Protein AF-A0AAV6AXZ2-F1 (afdb_monomer)

Sequence (163 aa):
MSRRGLLILGVGIALVAVAVATLPLLARSSNCGGNSAALNQVRHYAILAELCALNNSNGAFRVADVPDEERNQLRQSSRNHWIPGARFLVSTNTVTTSDFKARHILIVCDKPYRNVPRRWIGTAPPAHAVAYSDGSAALMSPAEFASMDRRSFVFLDELYPSN

Foldseek 3Di:
DDPVVVVVVVVVVVVVVVCVVCVVVVPPDVLAQAQVVQQVLQLVVLVLQQVVLVPDPQSKGFPLPRDPVVLVVLLVSQVDPSHPPKWKKAFRDMAGNVCLVPWAWGIKIPFWRFGHDDPPDDTDATWIWTATSVSHIDTHHPVRVVPDDRPRIDTSCVSRPDD

Mean predicted aligned error: 9.73 Å

Solvent-accessible surface area (backbone atoms only — not comparable to full-atom values): 9085 Å² total; per-residue (Å²): 135,57,76,65,58,58,51,53,52,52,53,53,52,53,52,51,51,51,51,64,68,45,46,68,68,73,65,56,68,82,54,78,44,49,59,61,51,39,29,51,52,30,27,51,51,29,50,50,45,51,52,48,9,71,72,30,95,81,28,43,25,38,66,89,72,56,53,72,74,58,46,53,56,52,43,54,61,54,65,37,79,79,48,78,90,44,50,42,34,30,34,63,57,75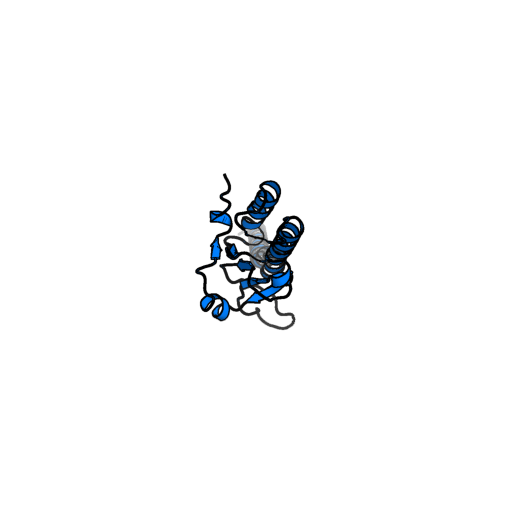,42,38,66,74,44,37,78,37,86,43,74,45,32,32,39,76,50,64,44,61,51,41,78,42,96,84,76,61,65,41,77,53,27,18,30,29,10,20,43,54,52,47,55,47,77,38,45,62,68,60,59,70,69,51,85,57,86,54,45,43,48,50,55,75,77,42,64,81,130

Structure (mmCIF, N/CA/C/O backbone):
data_AF-A0AAV6AXZ2-F1
#
_entry.id   AF-A0AAV6AXZ2-F1
#
loop_
_atom_site.group_PDB
_atom_site.id
_atom_site.type_symbol
_atom_site.label_atom_id
_atom_site.label_alt_id
_atom_site.label_comp_id
_atom_site.label_asym_id
_atom_site.label_entity_id
_atom_site.label_seq_id
_atom_site.pdbx_PDB_ins_code
_atom_site.Cartn_x
_atom_site.Cartn_y
_atom_site.Cartn_z
_atom_site.occupancy
_atom_site.B_iso_or_equiv
_atom_site.auth_seq_id
_atom_site.auth_comp_id
_atom_site.auth_asym_id
_atom_site.auth_atom_id
_atom_site.pdbx_PDB_model_num
ATOM 1 N N . MET A 1 1 ? 23.951 10.268 -64.548 1.00 54.47 1 MET A N 1
ATOM 2 C CA . MET A 1 1 ? 23.469 10.574 -63.180 1.00 54.47 1 MET A CA 1
ATOM 3 C C . MET A 1 1 ? 23.851 12.010 -62.844 1.00 54.47 1 MET A C 1
ATOM 5 O O . MET A 1 1 ? 25.029 12.335 -62.916 1.00 54.47 1 MET A O 1
ATOM 9 N N . SER A 1 2 ? 22.886 12.904 -62.603 1.00 62.56 2 SER A N 1
ATOM 10 C CA . SER A 1 2 ? 23.179 14.329 -62.382 1.00 62.56 2 SER A CA 1
ATOM 11 C C . SER A 1 2 ? 23.748 14.555 -60.975 1.00 62.56 2 SER A C 1
ATOM 13 O O . SER A 1 2 ? 23.326 13.902 -60.021 1.00 62.56 2 SER A O 1
ATOM 15 N N . ARG A 1 3 ? 24.684 15.504 -60.817 1.00 68.69 3 ARG A N 1
ATOM 16 C CA . ARG A 1 3 ? 25.269 15.873 -59.507 1.00 68.69 3 ARG A CA 1
ATOM 17 C C . ARG A 1 3 ? 24.205 16.208 -58.447 1.00 68.69 3 ARG A C 1
ATOM 19 O O . ARG A 1 3 ? 24.426 15.989 -57.263 1.00 68.69 3 ARG A O 1
ATOM 26 N N . ARG A 1 4 ? 23.031 16.679 -58.882 1.00 66.62 4 ARG A N 1
ATOM 27 C CA . ARG A 1 4 ? 21.871 16.963 -58.024 1.00 66.62 4 ARG A CA 1
ATOM 28 C C . ARG A 1 4 ? 21.237 15.694 -57.440 1.00 66.62 4 ARG A C 1
ATOM 30 O O . ARG A 1 4 ? 20.868 15.703 -56.274 1.00 66.62 4 ARG A O 1
ATOM 37 N N . GLY A 1 5 ? 21.171 14.600 -58.202 1.00 62.19 5 GLY A N 1
ATOM 38 C CA . GLY A 1 5 ? 20.637 13.323 -57.711 1.00 62.19 5 GLY A CA 1
ATOM 39 C C . GLY A 1 5 ? 21.507 12.691 -56.620 1.00 62.19 5 GLY A C 1
ATOM 40 O O . GLY A 1 5 ? 20.980 12.166 -55.645 1.00 62.19 5 GLY A O 1
ATOM 41 N N . LEU A 1 6 ? 22.835 12.814 -56.738 1.00 65.81 6 LEU A N 1
ATOM 42 C CA . LEU A 1 6 ? 23.776 12.322 -55.722 1.00 65.81 6 LEU A CA 1
ATOM 43 C C . LEU A 1 6 ? 23.690 13.115 -54.407 1.00 65.81 6 LEU A C 1
ATOM 45 O O . LEU A 1 6 ? 23.755 12.525 -53.332 1.00 65.81 6 LEU A O 1
ATOM 49 N N . LEU A 1 7 ? 23.499 14.436 -54.488 1.00 67.88 7 LEU A N 1
ATOM 50 C CA . LEU A 1 7 ? 23.346 15.292 -53.307 1.00 67.88 7 LEU A CA 1
ATOM 51 C C . LEU A 1 7 ? 22.044 15.012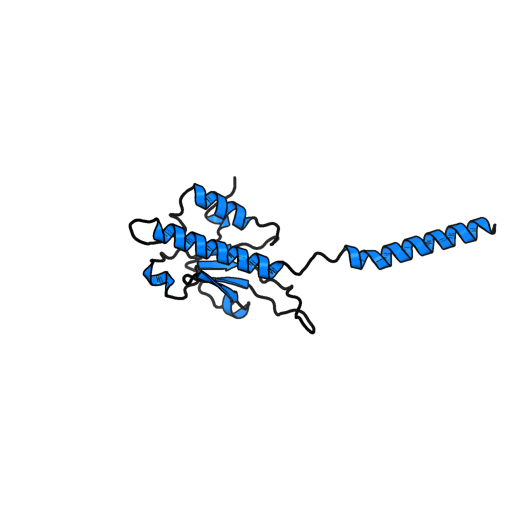 -52.548 1.00 67.88 7 LEU A C 1
ATOM 53 O O . LEU A 1 7 ? 22.065 14.910 -51.324 1.00 67.88 7 LEU A O 1
ATOM 57 N N . ILE A 1 8 ? 20.926 14.836 -53.259 1.00 73.06 8 ILE A N 1
ATOM 58 C CA . ILE A 1 8 ? 19.625 14.543 -52.635 1.00 73.06 8 ILE A CA 1
ATOM 59 C C . ILE A 1 8 ? 19.657 13.179 -51.931 1.00 73.06 8 ILE A C 1
ATOM 61 O O . ILE A 1 8 ? 19.180 13.058 -50.803 1.0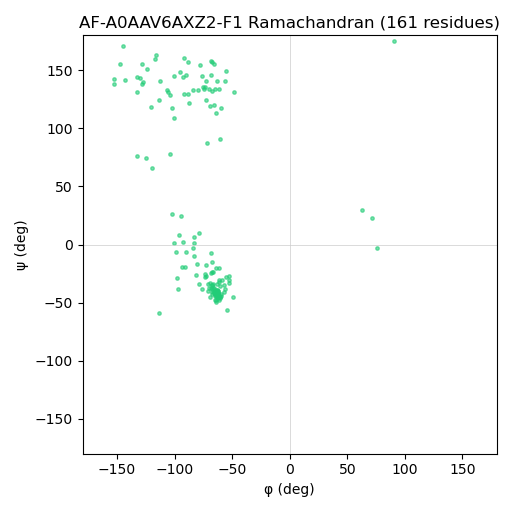0 73.06 8 ILE A O 1
ATOM 65 N N . LEU A 1 9 ? 20.275 12.172 -52.557 1.00 74.50 9 LEU A N 1
ATOM 66 C CA . LEU A 1 9 ? 20.409 10.841 -51.964 1.00 74.50 9 LEU A CA 1
ATOM 67 C C . LEU A 1 9 ? 21.273 10.871 -50.691 1.00 74.50 9 LEU A C 1
ATOM 69 O O . LEU A 1 9 ? 20.905 10.272 -49.683 1.00 74.50 9 LEU A O 1
ATOM 73 N N . GLY A 1 10 ? 22.387 11.612 -50.713 1.00 71.88 10 GLY A N 1
ATOM 74 C CA . GLY A 1 10 ? 23.276 11.751 -49.557 1.00 71.88 10 GLY A CA 1
ATOM 75 C C . GLY A 1 10 ? 22.609 12.428 -48.356 1.00 71.88 10 GLY A C 1
ATOM 76 O O . GLY A 1 10 ? 22.731 11.943 -47.232 1.00 71.88 10 GLY A O 1
ATOM 77 N N . VAL A 1 11 ? 21.848 13.504 -48.587 1.00 80.94 11 VAL A N 1
ATOM 78 C CA . VAL A 1 11 ? 21.109 14.209 -47.521 1.00 80.94 11 VAL A CA 1
ATOM 79 C C . VAL A 1 11 ? 20.007 13.326 -46.929 1.00 80.94 11 VAL A C 1
ATOM 81 O O . VAL A 1 11 ? 19.845 13.287 -45.709 1.00 80.94 11 VAL A O 1
ATOM 84 N N . GLY A 1 12 ? 19.290 12.572 -47.769 1.00 81.19 12 GLY A N 1
ATOM 85 C CA . GLY A 1 12 ? 18.262 11.635 -47.309 1.00 81.19 12 GLY A CA 1
ATOM 86 C C . GLY A 1 12 ? 18.823 10.550 -46.387 1.00 81.19 12 GLY A C 1
ATOM 87 O O . GLY A 1 12 ? 18.278 10.312 -45.311 1.00 81.19 12 GLY A O 1
ATOM 88 N N . ILE A 1 13 ? 19.955 9.943 -46.760 1.00 82.69 13 ILE A N 1
ATOM 89 C CA . ILE A 1 13 ? 20.615 8.905 -45.950 1.00 82.69 13 ILE A CA 1
ATOM 90 C C . ILE A 1 13 ? 21.105 9.475 -44.613 1.00 82.69 13 ILE A C 1
ATOM 92 O O . ILE A 1 13 ? 20.916 8.844 -43.573 1.00 82.69 13 ILE A O 1
ATOM 96 N N . ALA A 1 14 ? 21.684 10.680 -44.614 1.00 80.19 14 ALA A N 1
ATOM 97 C CA . ALA A 1 14 ? 22.156 11.328 -43.393 1.00 80.19 14 ALA A CA 1
ATOM 98 C C . ALA A 1 14 ? 21.010 11.616 -42.405 1.00 80.19 14 ALA A C 1
ATOM 100 O O . ALA A 1 14 ? 21.147 11.345 -41.213 1.00 80.19 14 ALA A O 1
ATOM 101 N N . LEU A 1 15 ? 19.859 12.097 -42.887 1.00 83.75 15 LEU A N 1
ATOM 102 C CA . LEU A 1 15 ? 18.684 12.351 -42.043 1.00 83.75 15 LEU A CA 1
ATOM 103 C C . LEU A 1 15 ? 18.109 11.067 -41.436 1.00 83.75 15 LEU A C 1
ATOM 105 O O . LEU A 1 15 ? 17.791 11.043 -40.248 1.00 83.75 15 LEU A O 1
ATOM 109 N N . VAL A 1 16 ? 18.023 9.987 -42.219 1.00 85.88 16 VAL A N 1
ATOM 110 C CA . VAL A 1 16 ? 17.562 8.682 -41.717 1.00 85.88 16 VAL A CA 1
ATOM 111 C C . VAL A 1 16 ? 18.532 8.130 -40.672 1.00 85.88 16 VAL A C 1
ATOM 113 O O . VAL A 1 16 ? 18.093 7.673 -39.619 1.00 85.88 16 VAL A O 1
ATOM 116 N N . ALA A 1 17 ? 19.844 8.228 -40.903 1.00 83.06 17 ALA A N 1
ATOM 117 C CA . ALA A 1 17 ? 20.850 7.791 -39.937 1.00 83.06 17 ALA A CA 1
ATOM 118 C C . ALA A 1 17 ? 20.768 8.578 -38.615 1.00 83.06 17 ALA A C 1
ATOM 120 O O . ALA A 1 17 ? 20.828 7.978 -37.543 1.00 83.06 17 ALA A O 1
ATOM 121 N N . VAL A 1 18 ? 20.557 9.898 -38.672 1.00 84.94 18 VAL A N 1
ATOM 122 C CA . VAL A 1 18 ? 20.360 10.741 -37.478 1.00 84.94 18 VAL A CA 1
ATOM 123 C C . VAL A 1 18 ? 19.059 10.388 -36.749 1.00 84.94 18 VAL A C 1
ATOM 125 O O . VAL A 1 18 ? 19.054 10.291 -35.522 1.00 84.94 18 VAL A O 1
ATOM 128 N N . ALA A 1 19 ? 17.964 10.134 -37.469 1.00 80.81 19 ALA A N 1
ATOM 129 C CA . ALA A 1 19 ? 16.696 9.733 -36.859 1.00 80.81 19 ALA A CA 1
ATOM 130 C C . ALA A 1 19 ? 16.805 8.364 -36.160 1.00 80.81 19 ALA A C 1
ATOM 132 O O . ALA A 1 19 ? 16.386 8.215 -35.013 1.00 80.81 19 ALA A O 1
ATOM 133 N N . VAL A 1 20 ? 17.446 7.381 -36.801 1.00 81.69 20 VAL A N 1
ATOM 134 C CA . VAL A 1 20 ? 17.696 6.050 -36.219 1.00 81.69 20 VAL A CA 1
ATOM 135 C C . VAL A 1 20 ? 18.650 6.125 -35.025 1.00 81.69 20 VAL A C 1
ATOM 137 O O . VAL A 1 20 ? 18.434 5.437 -34.032 1.00 81.69 20 VAL A O 1
ATOM 140 N N . ALA A 1 21 ? 19.664 6.992 -35.071 1.00 79.38 21 ALA A N 1
ATOM 141 C CA . ALA A 1 21 ? 20.600 7.175 -33.963 1.00 79.38 21 ALA A CA 1
ATOM 142 C C . ALA A 1 21 ? 19.991 7.922 -32.760 1.00 79.38 21 ALA A C 1
ATOM 144 O O . ALA A 1 21 ? 20.425 7.711 -31.627 1.00 79.38 21 ALA A O 1
ATOM 145 N N . THR A 1 22 ? 18.986 8.777 -32.976 1.00 75.12 22 THR A N 1
ATOM 146 C CA . THR A 1 22 ? 18.320 9.551 -31.908 1.00 75.12 22 THR A CA 1
ATOM 147 C C . THR A 1 22 ? 17.065 8.874 -31.345 1.00 75.12 22 THR A C 1
ATOM 149 O O . THR A 1 22 ? 16.692 9.141 -30.202 1.00 75.12 22 THR A O 1
ATOM 152 N N . LEU A 1 23 ? 16.463 7.924 -32.071 1.00 66.31 23 LEU A N 1
ATOM 153 C CA . LEU A 1 23 ? 15.347 7.083 -31.608 1.00 66.31 23 LEU A CA 1
ATOM 154 C C . LEU A 1 23 ? 15.577 6.433 -30.221 1.00 66.31 23 LEU A C 1
ATOM 156 O O . LEU A 1 23 ? 14.689 6.535 -29.374 1.00 66.31 23 LEU A O 1
ATOM 160 N N . PRO A 1 24 ? 16.749 5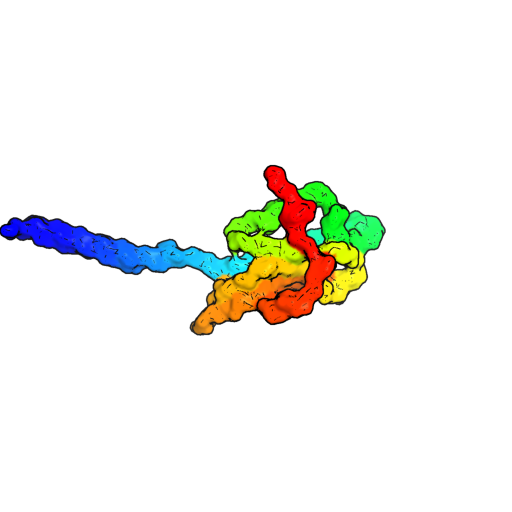.840 -29.904 1.00 62.41 24 PRO A N 1
ATOM 161 C CA . PRO A 1 24 ? 17.015 5.255 -28.587 1.00 62.41 24 PRO A CA 1
ATOM 162 C C . PRO A 1 24 ? 17.088 6.286 -27.455 1.00 62.41 24 PRO A C 1
ATOM 164 O O . PRO A 1 24 ? 16.889 5.929 -26.296 1.00 62.41 24 PRO A O 1
ATOM 167 N N . LEU A 1 25 ? 17.398 7.550 -27.763 1.00 59.00 25 LEU A N 1
ATOM 168 C CA . LEU A 1 25 ? 17.450 8.635 -26.777 1.00 59.00 25 LEU A CA 1
ATOM 169 C C . LEU A 1 25 ? 16.044 9.144 -26.438 1.00 59.00 25 LEU A C 1
ATOM 171 O O . LEU A 1 25 ? 15.787 9.466 -25.282 1.00 59.00 25 LEU A O 1
ATOM 175 N N . LEU A 1 26 ? 15.132 9.143 -27.413 1.00 56.59 26 LEU A N 1
ATOM 176 C CA . LEU A 1 26 ? 13.721 9.504 -27.232 1.00 56.59 26 LEU A CA 1
ATOM 177 C C . LEU A 1 26 ? 12.879 8.351 -26.657 1.00 56.59 26 LEU A C 1
ATOM 179 O O . LEU A 1 26 ? 11.892 8.593 -25.972 1.00 56.59 26 LEU A O 1
ATOM 183 N N . ALA A 1 27 ? 13.287 7.098 -26.883 1.00 53.75 27 ALA A N 1
ATOM 184 C CA . ALA A 1 27 ? 12.623 5.906 -26.349 1.00 53.75 27 ALA A CA 1
ATOM 185 C C . ALA A 1 27 ? 13.032 5.550 -24.906 1.00 53.75 27 ALA A C 1
ATOM 187 O O . ALA A 1 27 ? 12.550 4.558 -24.354 1.00 53.75 27 ALA A O 1
ATOM 188 N N . ARG A 1 28 ? 13.905 6.339 -24.261 1.00 48.28 28 ARG A N 1
ATOM 189 C CA . ARG A 1 28 ? 14.150 6.212 -22.819 1.00 48.28 28 ARG A CA 1
ATOM 190 C C . ARG A 1 28 ? 12.924 6.733 -22.076 1.00 48.28 28 ARG A C 1
ATOM 192 O O . ARG A 1 28 ? 12.877 7.896 -21.689 1.00 48.28 28 ARG A O 1
ATOM 199 N N . SER A 1 29 ? 11.945 5.859 -21.840 1.00 44.69 29 SER A N 1
ATOM 200 C CA . SER A 1 29 ? 10.965 6.079 -20.780 1.00 44.69 29 SER A CA 1
ATOM 201 C C . SER A 1 29 ? 11.729 6.461 -19.512 1.00 44.69 29 SER A C 1
ATOM 203 O O . SER A 1 29 ? 12.737 5.835 -19.178 1.00 44.69 29 SER A O 1
ATOM 205 N N . SER A 1 30 ? 11.317 7.531 -18.839 1.00 39.34 30 SER A N 1
ATOM 206 C CA . SER A 1 30 ? 11.915 7.962 -17.575 1.00 39.34 30 SER A CA 1
ATOM 207 C C . SER A 1 30 ? 11.756 6.854 -16.529 1.00 39.34 30 SER A C 1
ATOM 209 O O . SER A 1 30 ? 10.762 6.765 -15.819 1.00 39.34 30 SER A O 1
ATOM 211 N N . ASN A 1 31 ? 12.758 5.979 -16.456 1.00 48.59 31 ASN A N 1
ATOM 212 C CA . ASN A 1 31 ? 12.738 4.727 -15.696 1.00 48.59 31 ASN A CA 1
ATOM 213 C C . ASN A 1 31 ? 13.074 4.914 -14.207 1.00 48.59 31 ASN A C 1
ATOM 215 O O . ASN A 1 31 ? 13.215 3.934 -13.487 1.00 48.59 31 ASN A O 1
ATOM 219 N N . CYS A 1 32 ? 13.207 6.154 -13.730 1.00 42.91 32 CYS A N 1
ATOM 220 C CA . CYS A 1 32 ? 13.598 6.470 -12.352 1.00 42.91 32 CYS A CA 1
ATOM 221 C C . CYS A 1 32 ? 12.423 6.459 -11.353 1.00 42.91 32 CYS A C 1
ATOM 223 O O . CYS A 1 32 ? 12.637 6.689 -10.165 1.00 42.91 32 CYS A O 1
ATOM 225 N N . GLY A 1 33 ? 11.191 6.226 -11.822 1.00 54.84 33 GLY A N 1
ATOM 226 C CA . GLY A 1 33 ? 9.980 6.384 -11.015 1.00 54.84 33 GLY A CA 1
ATOM 227 C C . GLY A 1 33 ? 9.418 5.108 -10.392 1.00 54.84 33 GLY A C 1
ATOM 228 O O . GLY A 1 33 ? 8.815 5.202 -9.336 1.00 54.84 33 GLY A O 1
ATOM 229 N N . GLY A 1 34 ? 9.613 3.927 -10.989 1.00 70.00 34 GLY A N 1
ATOM 230 C CA . GLY A 1 34 ? 8.815 2.732 -10.659 1.00 70.00 34 GLY A CA 1
ATOM 231 C C . GLY A 1 34 ? 8.808 2.365 -9.171 1.00 70.00 34 GLY A C 1
ATOM 232 O O . GLY A 1 34 ? 7.752 2.337 -8.549 1.00 70.00 34 GLY A O 1
ATOM 233 N N . ASN A 1 35 ? 9.985 2.155 -8.572 1.00 76.31 35 ASN A N 1
ATOM 234 C CA . ASN A 1 35 ? 10.078 1.767 -7.160 1.00 76.31 35 ASN A CA 1
ATOM 235 C C . ASN A 1 35 ? 9.718 2.913 -6.216 1.00 76.31 35 ASN A C 1
ATOM 237 O O . ASN A 1 35 ? 9.062 2.674 -5.212 1.00 76.31 35 ASN A O 1
ATOM 241 N N . SER A 1 36 ? 10.134 4.145 -6.516 1.00 81.00 36 SER A N 1
ATOM 242 C CA . SER A 1 36 ? 9.833 5.303 -5.667 1.00 81.00 36 SER A CA 1
ATOM 243 C C . SER A 1 36 ? 8.340 5.632 -5.679 1.00 81.00 36 SER A C 1
ATOM 245 O O . SER A 1 36 ? 7.768 5.891 -4.627 1.00 81.00 36 SER A O 1
ATOM 247 N N . ALA A 1 37 ? 7.695 5.563 -6.846 1.00 83.00 37 ALA A N 1
ATOM 248 C CA . ALA A 1 37 ? 6.254 5.722 -6.999 1.00 83.00 37 ALA A CA 1
ATOM 249 C C . ALA A 1 37 ? 5.509 4.594 -6.284 1.00 83.00 37 ALA A C 1
ATOM 251 O O . ALA A 1 37 ? 4.575 4.867 -5.540 1.00 83.00 37 ALA A O 1
ATOM 252 N N . ALA A 1 38 ? 5.964 3.348 -6.435 1.00 86.06 38 ALA A N 1
ATOM 253 C CA . ALA A 1 38 ? 5.390 2.206 -5.738 1.00 86.06 38 ALA A CA 1
ATOM 254 C C . ALA A 1 38 ? 5.524 2.310 -4.219 1.00 86.06 38 ALA A C 1
ATOM 256 O O . ALA A 1 38 ? 4.540 2.112 -3.515 1.00 86.06 38 ALA A O 1
ATOM 257 N N . LEU A 1 39 ? 6.708 2.672 -3.715 1.00 90.25 39 LEU A N 1
ATOM 258 C CA . LEU A 1 39 ? 6.963 2.912 -2.294 1.00 90.25 39 LEU A CA 1
ATOM 259 C C . LEU A 1 39 ? 6.089 4.040 -1.755 1.00 90.25 39 LEU A C 1
ATOM 261 O O . LEU A 1 39 ? 5.491 3.899 -0.694 1.00 90.25 39 LEU A O 1
ATOM 265 N N . ASN A 1 40 ? 5.987 5.144 -2.494 1.00 89.81 40 ASN A N 1
ATOM 266 C CA . ASN A 1 40 ? 5.116 6.248 -2.119 1.00 89.81 40 ASN A CA 1
ATOM 267 C C . ASN A 1 40 ? 3.643 5.814 -2.090 1.00 89.81 40 ASN A C 1
ATOM 269 O O . ASN A 1 40 ? 2.920 6.168 -1.165 1.00 89.81 40 ASN A O 1
ATOM 273 N N . GLN A 1 41 ? 3.217 4.997 -3.056 1.00 89.81 41 GLN A N 1
ATOM 274 C CA . GLN A 1 41 ? 1.851 4.492 -3.150 1.00 89.81 41 GLN A CA 1
ATOM 275 C C . GLN A 1 41 ? 1.486 3.578 -1.975 1.00 89.81 41 GLN A C 1
ATOM 277 O O . GLN A 1 41 ? 0.443 3.769 -1.351 1.00 89.81 41 GLN A O 1
ATOM 282 N N . VAL A 1 42 ? 2.345 2.608 -1.641 1.00 92.88 42 VAL A N 1
ATOM 283 C CA . VAL A 1 42 ? 2.109 1.728 -0.485 1.00 92.88 42 VAL A CA 1
ATOM 284 C C . VAL A 1 42 ? 2.208 2.499 0.832 1.00 92.88 42 VAL A C 1
ATOM 286 O O . VAL A 1 42 ? 1.432 2.244 1.747 1.00 92.88 42 VAL A O 1
ATOM 289 N N . ARG A 1 43 ? 3.097 3.496 0.927 1.00 93.94 43 ARG A N 1
ATOM 290 C CA . ARG A 1 43 ? 3.201 4.359 2.111 1.00 93.94 43 ARG A CA 1
ATOM 291 C C . ARG A 1 43 ? 1.945 5.201 2.320 1.00 93.94 43 ARG A C 1
ATOM 293 O O . ARG A 1 43 ? 1.482 5.318 3.447 1.00 93.94 43 ARG A O 1
ATOM 300 N N . HIS A 1 44 ? 1.382 5.755 1.248 1.00 92.38 44 HIS A N 1
ATOM 301 C CA . HIS A 1 44 ? 0.126 6.500 1.308 1.00 92.38 44 HIS A CA 1
ATOM 302 C C . HIS A 1 44 ? -1.006 5.641 1.888 1.00 92.38 44 HIS A C 1
ATOM 304 O O . HIS A 1 44 ? -1.759 6.108 2.735 1.00 92.38 44 HIS A O 1
ATOM 310 N N . TYR A 1 45 ? -1.081 4.364 1.499 1.00 92.81 45 TYR A N 1
ATOM 311 C CA . TYR A 1 45 ? -2.046 3.425 2.071 1.00 92.81 45 TYR A CA 1
ATOM 312 C C . TYR A 1 45 ? -1.847 3.218 3.579 1.00 92.81 45 TYR A C 1
ATOM 314 O O . TYR A 1 45 ? -2.822 3.229 4.322 1.00 92.81 45 TYR A O 1
ATOM 322 N N . ALA A 1 46 ? -0.604 3.052 4.048 1.00 93.62 46 ALA A N 1
ATOM 323 C CA . ALA A 1 46 ? -0.332 2.894 5.480 1.00 93.62 46 ALA A CA 1
ATOM 324 C C . ALA A 1 46 ? -0.756 4.129 6.293 1.00 93.62 46 ALA A C 1
ATOM 326 O O . ALA A 1 46 ? -1.360 3.979 7.351 1.00 93.62 46 ALA A O 1
ATOM 327 N N . ILE A 1 47 ? -0.523 5.335 5.761 1.00 92.56 47 ILE A N 1
ATOM 328 C CA . ILE A 1 47 ? -0.980 6.590 6.379 1.00 92.56 47 ILE A CA 1
ATOM 329 C C . ILE A 1 47 ? -2.512 6.638 6.447 1.00 92.56 47 ILE A C 1
ATOM 331 O O . ILE A 1 47 ? -3.073 6.981 7.482 1.00 92.56 47 ILE A O 1
ATOM 335 N N . LEU A 1 48 ? -3.203 6.268 5.364 1.00 92.50 48 LEU A N 1
ATOM 336 C CA . LEU A 1 48 ? -4.666 6.215 5.344 1.00 92.50 48 LEU A CA 1
ATOM 337 C C . LEU A 1 48 ? -5.202 5.201 6.362 1.00 92.50 48 LEU A C 1
ATOM 339 O O . LEU A 1 48 ? -6.148 5.503 7.082 1.00 92.50 48 LEU A O 1
ATOM 343 N N . ALA A 1 49 ? -4.573 4.028 6.468 1.00 93.12 49 ALA A N 1
ATOM 344 C CA . ALA A 1 49 ? -4.943 3.020 7.456 1.00 93.12 49 ALA A CA 1
ATOM 345 C C . ALA A 1 49 ? -4.816 3.548 8.894 1.00 93.12 49 ALA A C 1
ATOM 347 O O . ALA A 1 49 ? -5.715 3.332 9.706 1.00 93.12 49 ALA A O 1
ATOM 348 N N . GLU A 1 50 ? -3.740 4.277 9.195 1.00 93.06 50 GLU A N 1
ATOM 349 C CA . GLU A 1 50 ? -3.532 4.924 10.494 1.00 93.06 50 GLU A CA 1
ATOM 350 C C . GLU A 1 50 ? -4.592 5.996 10.774 1.00 93.06 50 GLU A C 1
ATOM 352 O O . GLU A 1 50 ? -5.222 5.977 11.829 1.00 93.06 50 GLU A O 1
ATOM 357 N N . LEU A 1 51 ? -4.866 6.879 9.810 1.00 91.75 51 LEU A N 1
ATOM 358 C CA . LEU A 1 51 ? -5.903 7.908 9.938 1.00 91.75 51 LEU A CA 1
ATOM 359 C C . LEU A 1 51 ? -7.292 7.299 10.172 1.00 91.75 51 LEU A C 1
ATOM 361 O O . LEU A 1 51 ? -8.021 7.741 11.059 1.00 91.75 51 LEU A O 1
ATOM 365 N N . CYS A 1 52 ? -7.648 6.251 9.426 1.00 92.12 52 CYS A N 1
ATOM 366 C CA . CYS A 1 52 ? -8.902 5.530 9.627 1.00 92.12 52 CYS A CA 1
ATOM 367 C C . CYS A 1 52 ? -8.962 4.861 11.009 1.00 92.12 52 CYS A C 1
ATOM 369 O O . CYS A 1 52 ? -10.016 4.893 11.643 1.00 92.12 52 CYS A O 1
ATOM 371 N N . ALA A 1 53 ? -7.857 4.288 11.502 1.00 92.75 53 ALA A N 1
ATOM 372 C CA . ALA A 1 53 ? -7.804 3.724 12.850 1.00 92.75 53 ALA A CA 1
ATOM 373 C C . ALA A 1 53 ? -8.016 4.798 13.926 1.00 92.75 53 ALA A C 1
ATOM 375 O O . ALA A 1 53 ? -8.758 4.557 14.874 1.00 92.75 53 ALA A O 1
ATOM 376 N N . LEU A 1 54 ? -7.397 5.974 13.772 1.00 91.81 54 LEU A N 1
ATOM 377 C CA . LEU A 1 54 ? -7.510 7.097 14.710 1.00 91.81 54 LEU A CA 1
ATOM 378 C C . LEU A 1 54 ? -8.915 7.713 14.738 1.00 91.81 54 LEU A C 1
ATOM 380 O O . LEU A 1 54 ? -9.373 8.130 15.799 1.00 91.81 54 LEU A O 1
ATOM 384 N N . ASN A 1 55 ? -9.602 7.753 13.594 1.00 91.38 55 ASN A N 1
ATOM 385 C CA . ASN A 1 55 ? -10.964 8.284 13.489 1.00 91.38 55 ASN A CA 1
ATOM 386 C C . ASN A 1 55 ? -12.044 7.282 13.933 1.00 91.38 55 ASN A C 1
ATOM 388 O O . ASN A 1 55 ? -13.183 7.673 14.188 1.00 91.38 55 ASN A O 1
ATOM 392 N N . ASN A 1 56 ? -11.715 5.992 14.022 1.00 90.81 56 ASN A N 1
ATOM 393 C CA . ASN A 1 56 ? -12.633 4.962 14.494 1.00 90.81 56 ASN A CA 1
ATOM 394 C C . ASN A 1 56 ? -12.708 4.973 16.031 1.00 90.81 56 ASN A C 1
ATOM 396 O O . ASN A 1 56 ? -11.680 4.930 16.705 1.00 90.81 56 ASN A O 1
ATOM 400 N N . SER A 1 57 ? -13.918 4.941 16.603 1.00 89.88 57 SER A N 1
ATOM 401 C CA . SER A 1 57 ? -14.133 4.919 18.061 1.00 89.88 57 SER A CA 1
ATOM 402 C C . SER A 1 57 ? -13.418 3.765 18.770 1.00 89.88 57 SER A C 1
ATOM 404 O O . SER A 1 57 ? -13.070 3.881 19.942 1.00 89.88 57 SER A O 1
ATOM 406 N N . ASN A 1 58 ? -13.193 2.656 18.061 1.00 91.50 58 ASN A N 1
ATOM 407 C CA . ASN A 1 58 ? -12.542 1.465 18.600 1.00 91.50 58 ASN A CA 1
ATOM 408 C C . ASN A 1 58 ? -11.023 1.452 18.364 1.00 91.50 58 ASN A C 1
ATOM 410 O O . ASN A 1 58 ? -10.370 0.465 18.704 1.00 91.50 58 ASN A O 1
ATOM 414 N N . GLY A 1 59 ? -10.452 2.498 17.754 1.00 92.38 59 GLY A N 1
ATOM 415 C CA . GLY A 1 59 ? -9.020 2.568 17.462 1.00 92.38 59 GLY A CA 1
ATOM 416 C C . GLY A 1 59 ? -8.549 1.479 16.496 1.00 92.38 59 GLY A C 1
ATOM 417 O O . GLY A 1 59 ? -7.426 0.996 16.624 1.00 92.38 59 GLY A O 1
ATOM 418 N N . ALA A 1 60 ? -9.416 1.013 15.596 1.00 93.94 60 ALA A N 1
ATOM 419 C CA . ALA A 1 60 ? -9.154 -0.140 14.745 1.00 93.94 60 ALA A CA 1
ATOM 420 C C . ALA A 1 60 ? -9.395 0.179 13.268 1.00 93.94 60 ALA A C 1
ATOM 422 O O . ALA A 1 60 ? -10.392 0.794 12.893 1.00 93.94 60 ALA A O 1
ATOM 423 N N . PHE A 1 61 ? -8.489 -0.304 12.429 1.00 94.31 61 PHE A N 1
ATOM 424 C CA . PHE A 1 61 ? -8.585 -0.295 10.984 1.00 94.31 61 PHE A CA 1
ATOM 425 C C . PHE A 1 61 ? -8.890 -1.698 10.471 1.00 94.31 61 PHE A C 1
ATOM 427 O O . PHE A 1 61 ? -8.222 -2.674 10.819 1.00 94.31 61 PHE A O 1
ATOM 434 N N . ARG A 1 62 ? -9.881 -1.787 9.590 1.00 95.44 62 ARG A N 1
ATOM 435 C CA . ARG A 1 62 ? -10.143 -2.955 8.753 1.00 95.44 62 ARG A CA 1
ATOM 436 C C . ARG A 1 62 ? -10.352 -2.445 7.352 1.00 95.44 62 ARG A C 1
ATOM 438 O O . ARG A 1 62 ? -11.150 -1.532 7.154 1.00 95.44 62 ARG A O 1
ATOM 445 N N . VAL A 1 63 ? -9.678 -3.056 6.382 1.00 94.50 63 VAL A N 1
ATOM 446 C CA . VAL A 1 63 ? -9.757 -2.566 5.006 1.00 94.50 63 VAL A CA 1
ATOM 447 C C . VAL A 1 63 ? -11.193 -2.532 4.494 1.00 94.50 63 VAL A C 1
ATOM 449 O O . VAL A 1 63 ? -11.516 -1.594 3.794 1.00 94.50 63 VAL A O 1
ATOM 452 N N . ALA A 1 64 ? -12.064 -3.469 4.884 1.00 93.06 64 ALA A N 1
ATOM 453 C CA . ALA A 1 64 ? -13.473 -3.505 4.470 1.00 93.06 64 ALA A CA 1
ATOM 454 C C . ALA A 1 64 ? -14.333 -2.359 5.051 1.00 93.06 64 ALA A C 1
ATOM 456 O O . ALA A 1 64 ? -15.337 -1.972 4.450 1.00 93.06 64 ALA A O 1
ATOM 457 N N . ASP A 1 65 ? -13.917 -1.791 6.184 1.00 92.31 65 ASP A N 1
ATOM 458 C CA . ASP A 1 65 ? -14.678 -0.794 6.945 1.00 92.31 65 ASP A CA 1
ATOM 459 C C . ASP A 1 65 ? -14.253 0.650 6.604 1.00 92.31 65 ASP A C 1
ATOM 461 O O . ASP A 1 65 ? -14.681 1.598 7.258 1.00 92.31 65 ASP A O 1
ATOM 465 N N . VAL A 1 66 ? -13.407 0.838 5.581 1.00 92.12 66 VAL A N 1
ATOM 466 C CA . VAL A 1 66 ? -12.991 2.168 5.100 1.00 92.12 66 VAL A CA 1
ATOM 467 C C . VAL A 1 66 ? -14.220 2.946 4.606 1.00 92.12 66 VAL A C 1
ATOM 469 O O . VAL A 1 66 ? -15.002 2.359 3.855 1.00 92.12 66 VAL A O 1
ATOM 472 N N . PRO A 1 67 ? -14.416 4.229 4.970 1.00 90.75 67 PRO A N 1
ATOM 473 C CA . PRO A 1 67 ? -15.573 4.998 4.512 1.00 90.75 67 PRO A CA 1
ATOM 474 C C . PRO A 1 67 ? -15.525 5.299 3.005 1.00 90.75 67 PRO A C 1
ATOM 476 O O . PRO A 1 67 ? -14.474 5.248 2.365 1.00 90.75 67 PRO A O 1
ATOM 479 N N . ASP A 1 68 ? -16.683 5.584 2.403 1.00 89.94 68 ASP A N 1
ATOM 480 C CA . ASP A 1 68 ? -16.814 5.696 0.941 1.00 89.94 68 ASP A CA 1
ATOM 481 C C . ASP A 1 68 ? -15.952 6.805 0.313 1.00 89.94 68 ASP A C 1
ATOM 483 O O . ASP A 1 68 ? -15.501 6.663 -0.830 1.00 89.94 68 ASP A O 1
ATOM 487 N N . GLU A 1 69 ? -15.691 7.885 1.052 1.00 87.81 69 GLU A N 1
ATOM 488 C CA . GLU A 1 69 ? -14.833 8.987 0.609 1.00 87.81 69 GLU A CA 1
ATOM 489 C C . GLU A 1 69 ? -13.386 8.510 0.400 1.00 87.81 69 GLU A C 1
ATOM 491 O O . GLU A 1 69 ? -12.807 8.681 -0.679 1.00 87.81 69 GLU A O 1
ATOM 496 N N . GLU A 1 70 ? -12.830 7.807 1.382 1.00 90.19 70 GLU A N 1
ATOM 497 C CA . GLU A 1 70 ? -11.492 7.225 1.352 1.00 90.19 70 GLU A CA 1
ATOM 498 C C . GLU A 1 70 ? -11.413 6.036 0.386 1.00 90.19 70 GLU A C 1
ATOM 500 O O . GLU A 1 70 ? -10.405 5.865 -0.309 1.00 90.19 70 GLU A O 1
ATOM 505 N N . ARG A 1 71 ? -12.491 5.247 0.245 1.00 90.62 71 ARG A N 1
ATOM 506 C CA . ARG A 1 71 ? -12.563 4.161 -0.752 1.00 90.62 71 ARG A CA 1
ATOM 507 C C . ARG A 1 71 ? -12.320 4.676 -2.165 1.00 90.62 71 ARG A C 1
ATOM 509 O O . ARG A 1 71 ? -11.661 3.993 -2.948 1.00 90.62 71 ARG A O 1
ATOM 516 N N . ASN A 1 72 ? -12.819 5.864 -2.513 1.00 87.44 72 ASN A N 1
ATOM 517 C CA . ASN A 1 72 ? -12.580 6.454 -3.832 1.00 87.44 72 ASN A CA 1
ATOM 518 C C . ASN A 1 72 ? -11.095 6.790 -4.046 1.00 87.44 72 ASN A C 1
ATOM 520 O O . ASN A 1 72 ? -10.564 6.530 -5.130 1.00 87.44 72 ASN A O 1
ATOM 524 N N . GLN A 1 73 ? -10.404 7.292 -3.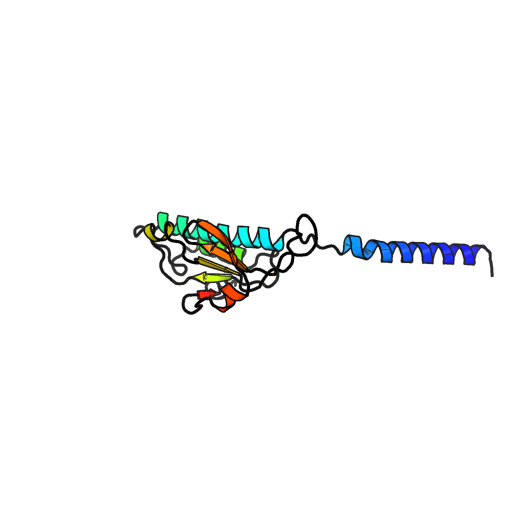018 1.00 86.81 73 GLN A N 1
ATOM 525 C CA . GLN A 1 73 ? -8.961 7.562 -3.075 1.00 86.81 73 GLN A CA 1
ATOM 526 C C . GLN A 1 73 ? -8.149 6.267 -3.236 1.00 86.81 73 GLN A C 1
ATOM 528 O O . GLN A 1 73 ? -7.228 6.196 -4.058 1.00 86.81 73 GLN A O 1
ATOM 533 N N . LEU A 1 74 ? -8.535 5.207 -2.516 1.00 87.56 74 LEU A N 1
ATOM 534 C CA . LEU A 1 74 ? -7.945 3.873 -2.654 1.00 87.56 74 LEU A CA 1
ATOM 535 C C . LEU A 1 74 ? -8.180 3.278 -4.050 1.00 87.56 74 LEU A C 1
ATOM 537 O O . LEU A 1 74 ? -7.269 2.696 -4.644 1.00 87.56 74 LEU A O 1
ATOM 541 N N . ARG A 1 75 ? -9.371 3.485 -4.622 1.00 87.19 75 ARG A N 1
ATOM 542 C CA . ARG A 1 75 ? -9.696 3.063 -5.991 1.00 87.19 75 ARG A CA 1
ATOM 543 C C . ARG A 1 75 ? -8.796 3.736 -7.020 1.00 87.19 75 ARG A C 1
ATOM 545 O O . ARG A 1 75 ? -8.225 3.056 -7.870 1.00 87.19 75 ARG A O 1
ATOM 552 N N . GLN A 1 76 ? -8.621 5.053 -6.926 1.00 83.50 76 GLN A N 1
ATOM 553 C CA . GLN A 1 76 ? -7.735 5.800 -7.825 1.00 83.50 76 GLN A CA 1
ATOM 554 C C . GLN A 1 76 ? -6.276 5.352 -7.679 1.00 83.50 76 GLN A C 1
ATOM 556 O O . GLN A 1 76 ? -5.576 5.165 -8.674 1.00 83.50 76 GLN A O 1
ATOM 561 N N . SER A 1 77 ? -5.855 5.092 -6.442 1.00 78.75 77 SER A N 1
ATOM 562 C CA . SER A 1 77 ? -4.532 4.568 -6.100 1.00 78.75 77 SER A CA 1
ATOM 563 C C . SER A 1 77 ? -4.240 3.193 -6.716 1.00 78.75 77 SER A C 1
ATOM 565 O O . SER A 1 77 ? -3.113 2.936 -7.140 1.00 78.75 77 SER A O 1
ATOM 567 N N . SER A 1 78 ? -5.249 2.320 -6.824 1.00 79.75 78 SER A N 1
ATOM 568 C CA . SER A 1 78 ? -5.111 1.002 -7.466 1.00 79.75 78 SER A CA 1
ATOM 569 C C . SER A 1 78 ? -4.871 1.079 -8.983 1.00 79.75 78 SER A C 1
ATOM 571 O O . SER A 1 78 ? -4.270 0.175 -9.557 1.00 79.75 78 SER A O 1
ATOM 573 N N . ARG A 1 79 ? -5.278 2.180 -9.634 1.00 73.56 79 ARG A N 1
ATOM 574 C CA . ARG A 1 79 ? -5.165 2.415 -11.088 1.00 73.56 79 ARG A CA 1
ATOM 575 C C . ARG A 1 79 ? -4.003 3.342 -11.460 1.00 73.56 79 ARG A C 1
ATOM 577 O O . ARG A 1 79 ? -4.056 4.044 -12.472 1.00 73.56 79 ARG A O 1
ATOM 584 N N . ASN A 1 80 ? -2.960 3.393 -10.639 1.00 71.12 80 ASN A N 1
ATOM 585 C CA . ASN A 1 80 ? -1.883 4.353 -10.823 1.00 71.12 80 ASN A CA 1
ATOM 586 C C . ASN A 1 80 ? -1.111 4.113 -12.145 1.00 71.12 80 ASN A C 1
ATOM 588 O O . ASN A 1 80 ? -0.395 3.125 -12.296 1.00 71.12 80 ASN A O 1
ATOM 592 N N . HIS A 1 81 ? -1.215 5.056 -13.091 1.00 67.00 81 HIS A N 1
ATOM 593 C CA . HIS A 1 81 ? -0.536 5.013 -14.395 1.00 67.00 81 HIS A CA 1
ATOM 594 C C . HIS A 1 81 ? 0.997 5.000 -14.294 1.00 67.00 81 HIS A C 1
ATOM 596 O O . HIS A 1 81 ? 1.671 4.560 -15.225 1.00 67.00 81 HIS A O 1
ATOM 602 N N . TRP A 1 82 ? 1.557 5.441 -13.162 1.00 65.38 82 TRP A N 1
ATOM 603 C CA . TRP A 1 82 ? 2.986 5.341 -12.869 1.00 65.38 82 TRP A CA 1
ATOM 604 C C . TRP A 1 82 ? 3.444 3.888 -12.676 1.00 65.38 82 TRP A C 1
ATOM 606 O O . TRP A 1 82 ? 4.645 3.612 -12.713 1.00 65.38 82 TRP A O 1
ATOM 616 N N . ILE A 1 83 ? 2.502 2.956 -12.484 1.00 73.00 83 ILE A N 1
ATOM 617 C CA . ILE A 1 83 ? 2.752 1.536 -12.261 1.00 73.00 83 ILE A CA 1
ATOM 618 C C . ILE A 1 83 ? 1.829 0.690 -13.162 1.00 73.00 83 ILE A C 1
ATOM 620 O O . ILE A 1 83 ? 0.838 0.108 -12.716 1.00 73.00 83 ILE A O 1
ATOM 624 N N . PRO A 1 84 ? 2.132 0.593 -14.465 1.00 72.38 84 PRO A N 1
ATOM 625 C CA . PRO A 1 84 ? 1.277 -0.132 -15.392 1.00 72.38 84 PRO A CA 1
ATOM 626 C C . PRO A 1 84 ? 1.241 -1.640 -15.091 1.00 72.38 84 PRO A C 1
ATOM 628 O O . PRO A 1 84 ? 2.253 -2.352 -15.150 1.00 72.38 84 PRO A O 1
ATOM 631 N N . GLY A 1 85 ? 0.030 -2.131 -14.813 1.00 77.81 85 GLY A N 1
ATOM 632 C CA . GLY A 1 85 ? -0.274 -3.551 -14.646 1.00 77.81 85 GLY A CA 1
ATOM 633 C C . GLY A 1 85 ? 0.272 -4.180 -13.366 1.00 77.81 85 GLY A C 1
ATOM 634 O O . GLY A 1 85 ? 0.497 -5.389 -13.370 1.00 77.81 85 GLY A O 1
ATOM 635 N N . ALA A 1 86 ? 0.544 -3.393 -12.321 1.00 84.25 86 ALA A N 1
ATOM 636 C CA . ALA A 1 86 ? 0.664 -3.946 -10.975 1.00 84.25 86 ALA A CA 1
ATOM 637 C C . ALA A 1 86 ? -0.663 -3.823 -10.233 1.00 84.25 86 ALA A C 1
ATOM 639 O O . ALA A 1 86 ? -1.411 -2.866 -10.429 1.00 84.25 86 ALA A O 1
ATOM 640 N N . ARG A 1 87 ? -0.911 -4.785 -9.355 1.00 90.88 87 ARG A N 1
ATOM 641 C CA . ARG A 1 87 ? -2.039 -4.820 -8.435 1.00 90.88 87 ARG A CA 1
ATOM 642 C C . ARG A 1 87 ? -1.508 -4.783 -7.011 1.00 90.88 87 ARG A C 1
ATOM 644 O O . ARG A 1 87 ? -0.350 -5.106 -6.735 1.00 90.88 87 ARG A O 1
ATOM 651 N N . PHE A 1 88 ? -2.370 -4.390 -6.088 1.00 92.81 88 PHE A N 1
ATOM 652 C CA . PHE A 1 88 ? -2.019 -4.294 -4.679 1.00 92.81 88 PHE A CA 1
ATOM 653 C C . PHE A 1 88 ? -2.795 -5.328 -3.881 1.00 92.81 88 PHE A C 1
ATOM 655 O O . PHE A 1 88 ? -4.020 -5.359 -3.935 1.00 92.81 88 PHE A O 1
ATOM 662 N N . LEU A 1 89 ? -2.070 -6.156 -3.141 1.00 95.56 89 LEU A N 1
ATOM 663 C CA . LEU A 1 89 ? -2.608 -7.060 -2.136 1.00 95.56 89 LEU A CA 1
ATOM 664 C C . LEU A 1 89 ? -2.683 -6.300 -0.816 1.00 95.56 89 LEU A C 1
ATOM 666 O O . LEU A 1 89 ? -1.660 -5.813 -0.338 1.00 95.56 89 LEU A O 1
ATOM 670 N N . VAL A 1 90 ? -3.870 -6.203 -0.231 1.00 96.44 90 VAL A N 1
ATOM 671 C CA . VAL A 1 90 ? -4.119 -5.529 1.047 1.00 96.44 90 VAL A CA 1
ATOM 672 C C . VAL A 1 90 ? -4.513 -6.532 2.116 1.00 96.44 90 VAL A C 1
ATOM 674 O O . VAL A 1 90 ? -5.239 -7.488 1.844 1.00 96.44 90 VAL A O 1
ATOM 677 N N . SER A 1 91 ? -4.010 -6.318 3.328 1.00 96.88 91 SER A N 1
ATOM 678 C CA . SER A 1 91 ? -4.308 -7.161 4.479 1.00 96.88 91 SER A CA 1
ATOM 679 C C . SER A 1 91 ? -5.773 -7.012 4.887 1.00 96.88 91 SER A C 1
ATOM 681 O O . SER A 1 91 ? -6.281 -5.898 5.027 1.00 96.88 91 SER A O 1
ATOM 683 N N . THR A 1 92 ? -6.450 -8.138 5.103 1.00 96.50 92 THR A N 1
ATOM 684 C CA . THR A 1 92 ? -7.824 -8.200 5.624 1.00 96.50 92 THR A CA 1
ATOM 685 C C . THR A 1 92 ? -7.877 -8.275 7.145 1.00 96.50 92 THR A C 1
ATOM 687 O O . THR A 1 92 ? -8.966 -8.253 7.724 1.00 96.50 92 THR A O 1
ATOM 690 N N . ASN A 1 93 ? -6.722 -8.403 7.801 1.00 95.38 93 ASN A N 1
ATOM 691 C CA . ASN A 1 93 ? -6.647 -8.448 9.253 1.00 95.38 93 ASN A CA 1
ATOM 692 C C . ASN A 1 93 ? -7.019 -7.083 9.844 1.00 95.38 93 ASN A C 1
ATOM 694 O O . ASN A 1 93 ? -6.714 -6.034 9.277 1.00 95.38 93 ASN A O 1
ATOM 698 N N . THR A 1 94 ? -7.663 -7.109 11.007 1.00 94.50 94 THR A N 1
ATOM 699 C CA . THR A 1 94 ? -7.886 -5.908 11.812 1.00 94.50 94 THR A CA 1
ATOM 700 C C . THR A 1 94 ? -6.565 -5.444 12.407 1.00 94.50 94 THR A C 1
ATOM 702 O O . THR A 1 94 ? -5.825 -6.258 12.951 1.00 94.50 94 THR A O 1
ATOM 705 N N . VAL A 1 95 ? -6.296 -4.145 12.324 1.00 92.88 95 VAL A N 1
ATOM 706 C CA . VAL A 1 95 ? -5.098 -3.504 12.871 1.00 92.88 95 VAL A CA 1
ATOM 707 C C . VAL A 1 95 ? -5.549 -2.455 13.869 1.00 92.88 95 VAL A C 1
ATOM 709 O O . VAL A 1 95 ? -6.280 -1.534 13.520 1.00 92.88 95 VAL A O 1
ATOM 712 N N . THR A 1 96 ? -5.160 -2.607 15.122 1.00 92.00 96 THR A N 1
ATOM 713 C CA . THR A 1 96 ? -5.487 -1.675 16.206 1.00 92.00 96 THR A CA 1
ATOM 714 C C . THR A 1 96 ? -4.397 -0.621 16.365 1.00 92.00 96 THR A C 1
ATOM 716 O O . THR A 1 96 ? -3.266 -0.850 15.951 1.00 92.00 96 THR A O 1
ATOM 719 N N . THR A 1 97 ? -4.678 0.513 17.012 1.00 83.94 97 THR A N 1
ATOM 720 C CA . THR A 1 97 ? -3.684 1.565 17.322 1.00 83.94 97 THR A CA 1
ATOM 721 C C . THR A 1 97 ? -2.438 1.035 18.042 1.00 83.94 97 THR A C 1
ATOM 723 O O . THR A 1 97 ? -1.341 1.550 17.830 1.00 83.94 97 THR A O 1
ATOM 726 N N . SER A 1 98 ? -2.560 -0.024 18.850 1.00 84.50 98 SER A N 1
ATOM 727 C CA . SER A 1 98 ? -1.407 -0.715 19.442 1.00 84.50 98 SER A CA 1
ATOM 728 C C . SER A 1 98 ? -0.569 -1.489 18.422 1.00 84.50 98 SER A C 1
ATOM 730 O O . SER A 1 98 ? 0.655 -1.533 18.557 1.00 84.50 98 SER A O 1
ATOM 732 N N . ASP A 1 99 ? -1.193 -2.037 17.379 1.00 83.88 99 ASP A N 1
ATOM 733 C CA . ASP A 1 99 ? -0.517 -2.773 16.304 1.00 83.88 99 ASP A CA 1
ATOM 734 C C . ASP A 1 99 ? 0.267 -1.849 15.366 1.00 83.88 99 ASP A C 1
ATOM 736 O O . ASP A 1 99 ? 1.183 -2.314 14.691 1.00 83.88 99 ASP A O 1
ATOM 740 N N . PHE A 1 100 ? -0.001 -0.535 15.367 1.00 81.56 100 PHE A N 1
ATOM 741 C CA . PHE A 1 100 ? 0.828 0.445 14.648 1.00 81.56 100 PHE A CA 1
ATOM 742 C C . PHE A 1 100 ? 2.225 0.618 15.272 1.00 81.56 100 PHE A C 1
ATOM 744 O O . PHE A 1 100 ? 3.094 1.259 14.697 1.00 81.56 100 PHE A O 1
ATOM 751 N N . LYS A 1 101 ? 2.496 0.021 16.441 1.00 81.12 101 LYS A N 1
ATOM 752 C CA . LYS A 1 101 ? 3.869 -0.120 16.964 1.00 81.12 101 LYS A CA 1
ATOM 753 C C . LYS A 1 101 ? 4.531 -1.429 16.535 1.00 81.12 101 LYS A C 1
ATOM 755 O O . LYS A 1 101 ? 5.752 -1.549 16.609 1.00 81.12 101 LYS A O 1
ATOM 760 N N . ALA A 1 102 ? 3.734 -2.412 16.125 1.00 86.62 102 ALA A N 1
ATOM 761 C CA . ALA A 1 102 ? 4.212 -3.662 15.565 1.00 86.62 102 ALA A CA 1
ATOM 762 C C . ALA A 1 102 ? 4.396 -3.516 14.047 1.00 86.62 102 ALA A C 1
ATOM 764 O O . ALA A 1 102 ? 3.800 -2.653 13.407 1.00 86.62 102 ALA A O 1
ATOM 765 N N . ARG A 1 103 ? 5.243 -4.360 13.453 1.00 91.50 103 ARG A N 1
ATOM 766 C CA . ARG A 1 103 ? 5.578 -4.293 12.024 1.00 91.50 103 ARG A CA 1
ATOM 767 C C . ARG A 1 103 ? 4.855 -5.391 11.242 1.00 91.50 103 ARG A C 1
ATOM 769 O O . ARG A 1 103 ? 5.448 -6.410 10.895 1.00 91.50 103 ARG A O 1
ATOM 776 N N . HIS A 1 104 ? 3.570 -5.184 10.963 1.00 94.56 104 HIS A N 1
ATOM 777 C CA . HIS A 1 104 ? 2.736 -6.075 10.147 1.00 94.56 104 HIS A CA 1
ATOM 778 C C . HIS A 1 104 ? 2.585 -5.542 8.729 1.00 94.56 104 HIS A C 1
ATOM 780 O O . HIS A 1 104 ? 2.513 -4.337 8.531 1.00 94.56 104 HIS A O 1
ATOM 786 N N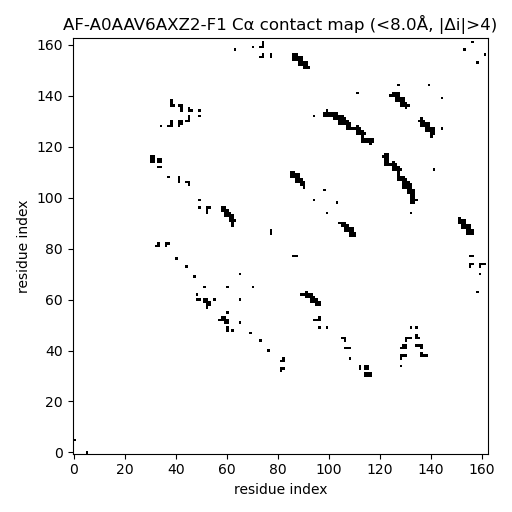 . ILE A 1 105 ? 2.515 -6.420 7.730 1.00 96.44 105 ILE A N 1
ATOM 787 C CA . ILE A 1 105 ? 2.294 -6.002 6.341 1.00 96.44 105 ILE A CA 1
ATOM 788 C C . ILE A 1 105 ? 0.835 -5.562 6.175 1.00 96.44 105 ILE A C 1
ATOM 790 O O . ILE A 1 105 ? -0.082 -6.340 6.438 1.00 96.44 105 ILE A O 1
ATOM 794 N N . LEU A 1 106 ? 0.631 -4.333 5.699 1.00 96.19 106 LEU A N 1
ATOM 795 C CA . LEU A 1 106 ? -0.694 -3.792 5.383 1.00 96.19 106 LEU A CA 1
ATOM 796 C C . LEU A 1 106 ? -1.032 -3.911 3.903 1.00 96.19 106 LEU A C 1
ATOM 798 O O . LEU A 1 106 ? -2.178 -4.167 3.543 1.00 96.19 106 LEU A O 1
ATOM 802 N N . ILE A 1 107 ? -0.034 -3.698 3.051 1.00 96.44 107 ILE A N 1
ATOM 803 C CA . ILE A 1 107 ? -0.192 -3.674 1.603 1.00 96.44 107 ILE A CA 1
ATOM 804 C C . ILE A 1 107 ? 1.118 -4.079 0.939 1.00 96.44 107 ILE A C 1
ATOM 806 O O . ILE A 1 107 ? 2.202 -3.695 1.385 1.00 96.44 107 ILE A O 1
ATOM 810 N N . VAL A 1 108 ? 1.024 -4.830 -0.152 1.00 95.62 108 VAL A N 1
ATOM 811 C CA . VAL A 1 108 ? 2.167 -5.199 -0.982 1.00 95.62 108 VAL A CA 1
ATOM 812 C C . VAL A 1 108 ? 1.779 -5.215 -2.454 1.00 95.62 108 VAL A C 1
ATOM 814 O O . VAL A 1 108 ? 0.679 -5.608 -2.831 1.00 95.62 108 VAL A O 1
ATOM 817 N N . CYS A 1 109 ? 2.690 -4.764 -3.304 1.00 93.56 109 CYS A N 1
ATOM 818 C CA . CYS A 1 109 ? 2.539 -4.850 -4.748 1.00 93.56 109 CYS A CA 1
ATOM 819 C C . CYS A 1 109 ? 2.762 -6.290 -5.238 1.00 93.56 109 CYS A C 1
ATOM 821 O O . CYS A 1 109 ? 3.758 -6.913 -4.874 1.00 93.56 109 CYS A O 1
ATOM 823 N N . ASP A 1 110 ? 1.897 -6.803 -6.111 1.00 92.44 110 ASP A N 1
ATOM 824 C CA . ASP A 1 110 ? 1.981 -8.173 -6.635 1.00 92.44 110 ASP A CA 1
ATOM 825 C C . ASP A 1 110 ? 3.115 -8.381 -7.652 1.00 92.44 110 ASP A C 1
ATOM 827 O O . ASP A 1 110 ? 3.670 -9.474 -7.771 1.00 92.44 110 ASP A O 1
ATOM 831 N N . LYS A 1 111 ? 3.490 -7.322 -8.371 1.00 89.69 111 LYS A N 1
ATOM 832 C CA . LYS A 1 111 ? 4.472 -7.360 -9.450 1.00 89.69 111 LYS A CA 1
ATOM 833 C C . LYS A 1 111 ? 5.812 -6.776 -8.999 1.00 89.69 111 LYS A C 1
ATOM 835 O O . LYS A 1 111 ? 5.844 -5.645 -8.510 1.00 89.69 111 LYS A O 1
ATOM 840 N N . PRO A 1 112 ? 6.935 -7.488 -9.201 1.00 88.25 112 PRO A N 1
ATOM 841 C CA . PRO A 1 112 ? 8.245 -6.953 -8.873 1.00 88.25 112 PRO A CA 1
ATOM 842 C C . PRO A 1 112 ? 8.692 -5.915 -9.909 1.00 88.25 112 PRO A C 1
ATOM 844 O O . PRO A 1 112 ? 8.622 -6.131 -11.124 1.00 88.25 112 PRO A O 1
ATOM 847 N N . TYR A 1 113 ? 9.231 -4.804 -9.425 1.00 82.69 113 TYR A N 1
ATOM 848 C CA . TYR A 1 113 ? 9.770 -3.714 -10.230 1.00 82.69 113 TYR A CA 1
ATOM 849 C C . TYR A 1 113 ? 11.244 -3.957 -10.540 1.00 82.69 113 TYR A C 1
ATOM 851 O O . TYR A 1 113 ? 12.024 -4.208 -9.629 1.00 82.69 113 TYR A O 1
ATOM 859 N N . ARG A 1 114 ? 11.644 -3.862 -11.815 1.00 73.75 114 ARG A N 1
ATOM 860 C CA . ARG A 1 114 ? 13.003 -4.210 -12.287 1.00 73.75 114 ARG A CA 1
ATOM 861 C C . ARG A 1 114 ? 13.955 -3.017 -12.466 1.00 73.75 114 ARG A C 1
ATOM 863 O O . ARG A 1 114 ? 15.128 -3.216 -12.765 1.00 73.75 114 ARG A O 1
ATOM 870 N N . ASN A 1 115 ? 13.463 -1.787 -12.313 1.00 63.28 115 ASN A N 1
ATOM 871 C CA . ASN A 1 115 ? 14.114 -0.592 -12.859 1.00 63.28 115 ASN A CA 1
ATOM 872 C C . ASN A 1 115 ? 14.501 0.423 -11.774 1.00 63.28 115 ASN A C 1
ATOM 874 O O . ASN A 1 115 ? 13.982 1.534 -11.755 1.00 63.28 115 ASN A O 1
ATOM 878 N N . VAL A 1 116 ? 15.443 0.076 -10.892 1.00 56.38 116 VAL A N 1
ATOM 879 C CA . VAL A 1 116 ? 16.146 1.097 -10.092 1.00 56.38 116 VAL A CA 1
ATOM 880 C C . VAL A 1 116 ? 17.522 1.325 -10.706 1.00 56.38 116 VAL A C 1
ATOM 882 O O . VAL A 1 116 ? 18.330 0.387 -10.724 1.00 56.38 116 VAL A O 1
ATOM 885 N N . PRO A 1 117 ? 17.826 2.540 -11.195 1.00 54.50 117 PRO A N 1
ATOM 886 C CA . PRO A 1 117 ? 19.192 2.905 -11.535 1.00 54.50 117 PRO A CA 1
ATOM 887 C C . PRO A 1 117 ? 20.056 2.778 -10.276 1.00 54.50 117 PRO A C 1
ATOM 889 O O . PRO A 1 117 ? 19.818 3.476 -9.287 1.00 54.50 117 PRO A O 1
ATOM 892 N N . ARG A 1 118 ? 21.055 1.886 -10.270 1.00 59.34 118 ARG A N 1
ATOM 893 C CA . ARG A 1 118 ? 22.072 1.942 -9.214 1.00 59.34 118 ARG A CA 1
ATOM 894 C C . ARG A 1 118 ? 22.949 3.150 -9.489 1.00 59.34 118 ARG A C 1
ATOM 896 O O . ARG A 1 118 ? 23.293 3.429 -10.633 1.00 59.34 118 ARG A O 1
ATOM 903 N N . ARG A 1 119 ? 23.333 3.847 -8.419 1.00 56.44 119 ARG A N 1
ATOM 904 C CA . ARG A 1 119 ? 24.134 5.074 -8.492 1.00 56.44 119 ARG A CA 1
ATOM 905 C C . ARG A 1 119 ? 25.416 4.886 -9.315 1.00 56.44 119 ARG A C 1
ATOM 907 O O . ARG A 1 119 ? 25.864 5.854 -9.913 1.00 56.44 119 ARG A O 1
ATOM 914 N N . TRP A 1 120 ? 26.019 3.690 -9.296 1.00 56.47 120 TRP A N 1
ATOM 915 C CA . TRP A 1 120 ? 27.360 3.454 -9.842 1.00 56.47 120 TRP A CA 1
ATOM 916 C C . TRP A 1 120 ? 27.372 2.526 -11.071 1.00 56.47 120 TRP A C 1
ATOM 918 O O . TRP A 1 120 ? 27.795 2.990 -12.120 1.00 56.47 120 TRP A O 1
ATOM 928 N N . ILE A 1 121 ? 26.893 1.272 -11.016 1.00 62.41 121 ILE A N 1
ATOM 929 C CA . ILE A 1 121 ? 26.789 0.372 -12.192 1.00 62.41 121 ILE A CA 1
ATOM 930 C C . ILE A 1 121 ? 25.645 -0.642 -11.983 1.00 62.41 121 ILE A C 1
ATOM 932 O O . ILE A 1 121 ? 25.505 -1.209 -10.896 1.00 62.41 121 ILE A O 1
ATOM 936 N N . GLY A 1 122 ? 24.858 -0.901 -13.034 1.00 66.00 122 GLY A N 1
ATOM 937 C CA . GLY A 1 122 ? 23.851 -1.971 -13.092 1.00 66.00 122 GLY A CA 1
ATOM 938 C C . GLY A 1 122 ? 22.441 -1.585 -12.624 1.00 66.00 122 GLY A C 1
ATOM 939 O O . GLY A 1 122 ? 22.189 -0.478 -12.146 1.00 66.00 122 GLY A O 1
ATOM 940 N N . THR A 1 123 ? 21.502 -2.517 -12.774 1.00 67.25 123 THR A N 1
ATOM 941 C CA . THR A 1 123 ? 20.136 -2.414 -12.244 1.00 67.25 123 THR A CA 1
ATOM 942 C C . THR A 1 123 ? 20.075 -3.013 -10.842 1.00 67.25 123 THR A C 1
ATOM 944 O O . THR A 1 123 ? 20.800 -3.961 -10.526 1.00 67.25 123 THR A O 1
ATOM 947 N N . ALA A 1 124 ? 19.248 -2.449 -9.958 1.00 71.69 124 ALA A N 1
ATOM 948 C CA . ALA A 1 124 ? 18.958 -3.133 -8.700 1.00 71.69 124 ALA A CA 1
ATOM 949 C C . ALA A 1 124 ? 18.178 -4.432 -8.973 1.00 71.69 124 ALA A C 1
ATOM 951 O O . ALA A 1 124 ? 17.489 -4.527 -9.995 1.00 71.69 124 ALA A O 1
ATOM 952 N N . PRO A 1 125 ? 18.258 -5.421 -8.067 1.00 81.31 125 PRO A N 1
ATOM 953 C CA . PRO A 1 125 ? 17.421 -6.605 -8.153 1.00 81.31 125 PRO A CA 1
ATOM 954 C C . PRO A 1 125 ? 15.937 -6.221 -8.214 1.00 81.31 125 PRO A C 1
ATOM 956 O O . PRO A 1 125 ? 15.546 -5.212 -7.616 1.00 81.31 125 PRO A O 1
ATOM 959 N N . PRO A 1 126 ? 15.099 -7.022 -8.893 1.00 86.31 126 PRO A N 1
ATOM 960 C CA . PRO A 1 126 ? 13.664 -6.826 -8.846 1.00 86.31 126 PRO A CA 1
ATOM 961 C C . PRO A 1 126 ? 13.158 -6.868 -7.403 1.00 86.31 126 PRO A C 1
ATOM 963 O O . PRO A 1 126 ? 13.628 -7.697 -6.628 1.00 86.31 126 PRO A O 1
ATOM 966 N N . ALA A 1 127 ? 12.204 -6.013 -7.046 1.00 90.12 127 ALA A N 1
ATOM 967 C CA . ALA A 1 127 ? 11.622 -5.989 -5.703 1.00 90.12 127 ALA A CA 1
ATOM 968 C C . ALA A 1 127 ? 10.152 -5.572 -5.737 1.00 90.12 127 ALA A C 1
ATOM 970 O O . ALA A 1 127 ? 9.735 -4.884 -6.661 1.00 90.12 127 ALA A O 1
ATOM 971 N N . HIS A 1 128 ? 9.386 -5.967 -4.729 1.00 92.44 128 HIS A N 1
ATOM 972 C CA . HIS A 1 128 ? 8.016 -5.538 -4.474 1.00 92.44 128 HIS A CA 1
ATOM 973 C C . HIS A 1 128 ? 8.032 -4.338 -3.526 1.00 92.44 128 HIS A C 1
ATOM 975 O O . HIS A 1 128 ? 8.864 -4.272 -2.624 1.00 92.44 128 HIS A O 1
ATOM 981 N N . ALA A 1 129 ? 7.118 -3.388 -3.705 1.00 93.12 129 ALA A N 1
ATOM 982 C CA . ALA A 1 129 ? 6.891 -2.353 -2.701 1.00 93.12 129 ALA A CA 1
ATOM 983 C C . ALA A 1 129 ? 5.934 -2.892 -1.637 1.00 93.12 129 ALA A C 1
ATOM 985 O O . ALA A 1 129 ? 4.901 -3.468 -1.980 1.00 93.12 129 ALA A O 1
ATOM 986 N N . VAL A 1 130 ? 6.277 -2.697 -0.369 1.00 96.06 130 VAL A N 1
ATOM 987 C CA . VAL A 1 130 ? 5.474 -3.111 0.783 1.00 96.06 130 VAL A CA 1
ATOM 988 C C . VAL A 1 130 ? 5.380 -1.961 1.780 1.00 96.06 130 VAL A C 1
ATOM 990 O O . VAL A 1 130 ? 6.346 -1.213 1.945 1.00 96.06 130 VAL A O 1
ATOM 993 N N . ALA A 1 131 ? 4.235 -1.817 2.443 1.00 96.75 131 ALA A N 1
ATOM 994 C CA . ALA A 1 131 ? 4.105 -0.946 3.605 1.00 96.75 131 ALA A CA 1
ATOM 995 C C . ALA A 1 131 ? 3.586 -1.702 4.822 1.00 96.75 131 ALA A C 1
ATOM 997 O O . ALA A 1 131 ? 2.862 -2.700 4.705 1.00 96.75 131 ALA A O 1
ATOM 998 N N . TYR A 1 132 ? 3.995 -1.208 5.983 1.00 96.75 132 TYR A N 1
ATOM 999 C CA . TYR A 1 132 ? 3.776 -1.844 7.267 1.00 96.75 132 TYR A CA 1
ATOM 1000 C C . TYR A 1 132 ? 2.889 -0.994 8.178 1.00 96.75 132 TYR A C 1
ATOM 1002 O O . TYR A 1 132 ? 2.706 0.202 7.951 1.00 96.75 132 TYR A O 1
ATOM 1010 N N . SER A 1 133 ? 2.352 -1.622 9.223 1.00 95.25 133 SER A N 1
ATOM 1011 C CA . SER A 1 133 ? 1.525 -0.971 10.241 1.00 95.25 133 SER A CA 1
ATOM 1012 C C . SER A 1 133 ? 2.279 0.079 11.046 1.00 95.25 133 SER A C 1
ATOM 1014 O O . SER A 1 133 ? 1.648 0.974 11.568 1.00 95.25 133 SER A O 1
ATOM 1016 N N . ASP A 1 134 ? 3.609 0.062 11.084 1.00 93.25 134 ASP A N 1
ATOM 1017 C CA . ASP A 1 134 ? 4.412 1.124 11.710 1.00 93.25 134 ASP A CA 1
ATOM 1018 C C . ASP A 1 134 ? 4.566 2.394 10.848 1.00 93.25 134 ASP A C 1
ATOM 1020 O O . ASP A 1 134 ? 5.393 3.260 11.138 1.00 93.25 134 ASP A O 1
ATOM 1024 N N . GLY A 1 135 ? 3.815 2.493 9.746 1.00 93.06 135 GLY A N 1
ATOM 1025 C CA . GLY A 1 135 ? 3.876 3.604 8.794 1.00 93.06 135 GLY A CA 1
ATOM 1026 C C . GLY A 1 135 ? 5.103 3.572 7.875 1.00 93.06 135 GLY A C 1
ATOM 1027 O O . GLY A 1 135 ? 5.237 4.420 6.981 1.00 93.06 135 GLY A O 1
ATOM 1028 N N . SER A 1 136 ? 6.010 2.605 8.051 1.00 94.88 136 SER A N 1
ATOM 1029 C CA . SER A 1 136 ? 7.172 2.439 7.183 1.00 94.88 136 SER A CA 1
ATOM 1030 C C . SER A 1 136 ? 6.802 1.775 5.854 1.00 94.88 136 SER A C 1
ATOM 1032 O O . SER A 1 136 ? 5.834 1.022 5.732 1.00 94.88 136 SER A O 1
ATOM 1034 N N . ALA A 1 137 ? 7.612 2.044 4.829 1.00 95.62 137 ALA A N 1
ATOM 1035 C CA . ALA A 1 137 ? 7.550 1.367 3.541 1.00 95.62 137 ALA A CA 1
ATOM 1036 C C . ALA A 1 137 ? 8.945 0.886 3.145 1.00 95.62 137 ALA A C 1
ATOM 1038 O O . ALA A 1 137 ? 9.942 1.567 3.400 1.00 95.62 137 ALA A O 1
ATOM 1039 N N . ALA A 1 138 ? 9.020 -0.285 2.521 1.00 94.19 138 ALA A N 1
ATOM 1040 C CA . ALA A 1 138 ? 10.278 -0.897 2.120 1.00 94.19 138 ALA A CA 1
ATOM 1041 C C . ALA A 1 138 ? 10.149 -1.663 0.802 1.00 94.19 138 ALA A C 1
ATOM 1043 O O . ALA A 1 138 ? 9.062 -1.864 0.257 1.00 94.19 138 ALA A O 1
ATOM 1044 N N . LEU A 1 139 ? 11.303 -2.078 0.285 1.00 92.62 139 LEU A N 1
ATOM 1045 C CA . LEU A 1 139 ? 11.390 -3.026 -0.813 1.00 92.62 139 LEU A CA 1
ATOM 1046 C C . LEU A 1 139 ? 11.491 -4.440 -0.237 1.00 92.62 139 LEU A C 1
ATOM 1048 O O . LEU A 1 139 ? 12.334 -4.696 0.618 1.00 92.62 139 LEU A O 1
ATOM 1052 N N . MET A 1 140 ? 10.644 -5.335 -0.728 1.00 93.38 140 MET A N 1
ATOM 1053 C CA . MET A 1 140 ? 10.616 -6.759 -0.406 1.00 93.38 140 MET A CA 1
ATOM 1054 C C . MET A 1 140 ? 11.153 -7.545 -1.600 1.00 93.38 140 MET A C 1
ATOM 1056 O O . MET A 1 140 ? 10.764 -7.301 -2.744 1.00 93.38 140 MET A O 1
ATOM 1060 N N . SER A 1 141 ? 12.059 -8.485 -1.366 1.00 92.94 1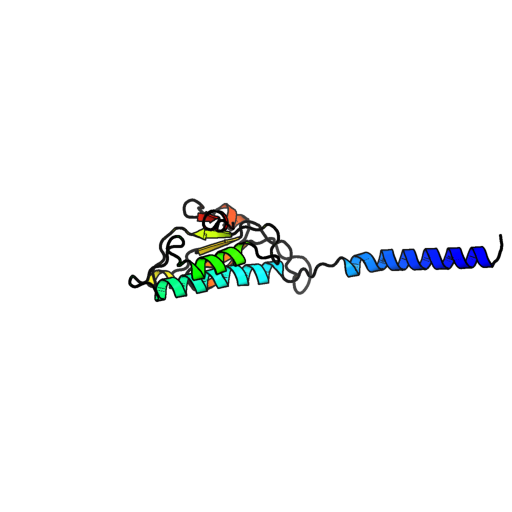41 SER A N 1
ATOM 1061 C CA . SER A 1 141 ? 12.576 -9.333 -2.437 1.00 92.94 141 SER A CA 1
ATOM 1062 C C . SER A 1 141 ? 11.489 -10.277 -2.983 1.00 92.94 141 SER A C 1
ATOM 1064 O O . SER A 1 141 ? 10.541 -10.620 -2.275 1.00 92.94 141 SER A O 1
ATOM 1066 N N . PRO A 1 142 ? 11.617 -10.771 -4.227 1.00 93.50 142 PRO A N 1
ATOM 1067 C CA . PRO A 1 142 ? 10.690 -11.760 -4.772 1.00 93.50 142 PRO A CA 1
ATOM 1068 C C . PRO A 1 142 ? 10.635 -13.058 -3.954 1.00 93.50 142 PRO A C 1
ATOM 1070 O O . PRO A 1 142 ? 9.591 -13.698 -3.897 1.00 93.50 142 PRO A O 1
ATOM 1073 N N . ALA A 1 143 ? 11.742 -13.440 -3.306 1.00 95.88 143 ALA A N 1
ATOM 1074 C CA . ALA A 1 143 ? 11.796 -14.622 -2.450 1.00 95.88 143 ALA A CA 1
ATOM 1075 C C . ALA A 1 143 ? 10.971 -14.437 -1.165 1.00 95.88 143 ALA A C 1
ATOM 1077 O O . ALA A 1 143 ? 10.190 -15.319 -0.819 1.00 95.88 143 ALA A O 1
ATOM 1078 N N . GLU A 1 144 ? 11.091 -13.280 -0.503 1.00 96.56 144 GLU A N 1
ATOM 1079 C CA . GLU A 1 144 ? 10.265 -12.927 0.664 1.00 96.56 144 GLU A CA 1
ATOM 1080 C C . GLU A 1 144 ? 8.782 -12.807 0.294 1.00 96.56 144 GLU A C 1
ATOM 1082 O O . GLU A 1 144 ? 7.916 -13.279 1.025 1.00 96.56 144 GLU A O 1
ATOM 1087 N N . PHE A 1 145 ? 8.473 -12.227 -0.869 1.00 95.88 145 PHE A N 1
ATOM 1088 C CA . PHE A 1 145 ? 7.097 -12.156 -1.359 1.00 95.88 145 PHE A CA 1
ATOM 1089 C C . PHE A 1 145 ? 6.510 -13.551 -1.617 1.00 95.88 145 PHE A C 1
ATOM 1091 O O . PHE A 1 145 ? 5.361 -13.824 -1.273 1.00 95.88 145 PHE A O 1
ATOM 1098 N N . ALA A 1 146 ? 7.299 -14.457 -2.201 1.00 96.38 146 ALA A N 1
ATOM 1099 C CA . ALA A 1 146 ? 6.867 -15.821 -2.482 1.00 96.38 146 ALA A CA 1
ATOM 1100 C C . ALA A 1 146 ? 6.609 -16.643 -1.207 1.00 96.38 146 ALA A C 1
ATOM 1102 O O . ALA A 1 146 ? 5.701 -17.478 -1.214 1.00 96.38 146 ALA A O 1
ATOM 1103 N N . SER A 1 147 ? 7.374 -16.404 -0.135 1.00 96.88 147 SER A N 1
ATOM 1104 C CA . SER A 1 147 ? 7.222 -17.091 1.155 1.00 96.88 147 SER A CA 1
ATOM 1105 C C . SER A 1 147 ? 6.142 -16.494 2.063 1.00 96.88 147 SER A C 1
ATOM 1107 O O . SER A 1 147 ? 5.788 -17.112 3.066 1.00 96.88 147 SER A O 1
ATOM 1109 N N . MET A 1 148 ? 5.598 -15.323 1.722 1.00 95.00 148 MET A N 1
ATOM 1110 C CA . MET A 1 148 ? 4.541 -14.663 2.486 1.00 95.00 148 MET A CA 1
ATOM 1111 C C . MET A 1 148 ? 3.238 -15.483 2.486 1.00 95.00 148 MET A C 1
ATOM 1113 O O . MET A 1 148 ? 2.755 -15.905 1.427 1.00 95.00 148 MET A O 1
ATOM 1117 N N . ASP A 1 149 ? 2.623 -15.645 3.665 1.00 95.06 149 ASP A N 1
ATOM 1118 C CA . ASP A 1 149 ? 1.256 -16.163 3.768 1.00 95.06 149 ASP A CA 1
ATOM 1119 C C . ASP A 1 149 ? 0.266 -15.128 3.219 1.00 95.06 149 ASP A C 1
ATOM 1121 O O . ASP A 1 149 ? 0.160 -14.004 3.708 1.00 95.06 149 ASP A O 1
ATOM 1125 N N . ARG A 1 150 ? -0.455 -15.524 2.171 1.00 95.31 150 ARG A N 1
ATOM 1126 C CA . ARG A 1 150 ? -1.387 -14.677 1.423 1.00 95.31 150 ARG A CA 1
ATOM 1127 C C . ARG A 1 150 ? -2.851 -14.908 1.798 1.00 95.31 150 ARG A C 1
ATOM 1129 O O . ARG A 1 150 ? -3.715 -14.262 1.221 1.00 95.31 150 ARG A O 1
ATOM 1136 N N . ARG A 1 151 ? -3.155 -15.796 2.754 1.00 96.88 151 ARG A N 1
ATOM 1137 C CA . ARG A 1 151 ? -4.544 -16.115 3.150 1.00 96.88 151 ARG A CA 1
ATOM 1138 C C . ARG A 1 151 ? -5.309 -14.913 3.704 1.00 96.88 151 ARG A C 1
ATOM 1140 O O . ARG A 1 151 ? -6.512 -14.822 3.497 1.00 96.88 151 ARG A O 1
ATOM 1147 N N . SER A 1 152 ? -4.611 -13.999 4.374 1.00 95.69 152 SER A N 1
ATOM 1148 C CA . SER A 1 152 ? -5.170 -12.750 4.909 1.00 95.69 152 SER A CA 1
ATOM 1149 C C . SER A 1 152 ? -5.000 -11.564 3.955 1.00 95.69 152 SER A C 1
ATOM 1151 O O . SER A 1 152 ? -4.930 -10.427 4.414 1.00 95.69 152 SER A O 1
ATOM 1153 N N . PHE A 1 153 ? -4.868 -11.804 2.648 1.00 97.06 153 PHE A N 1
ATOM 1154 C CA . PHE A 1 153 ? -4.699 -10.751 1.652 1.00 97.06 153 PHE A CA 1
ATOM 1155 C C . PHE A 1 153 ? -5.718 -10.884 0.528 1.00 97.06 153 PHE A C 1
ATOM 1157 O O . PHE A 1 153 ? -5.983 -11.978 0.036 1.00 97.06 153 PHE A O 1
ATOM 1164 N N . VAL A 1 154 ? -6.245 -9.745 0.090 1.00 96.38 154 VAL A N 1
ATOM 1165 C CA . VAL A 1 154 ? -7.130 -9.635 -1.076 1.00 96.38 154 VAL A CA 1
ATOM 1166 C C . VAL A 1 154 ? -6.604 -8.565 -2.013 1.00 96.38 154 VAL A C 1
ATOM 1168 O O . VAL A 1 154 ? -5.884 -7.661 -1.582 1.00 96.38 154 VAL A O 1
ATOM 1171 N N . PHE A 1 155 ? -6.938 -8.645 -3.297 1.00 94.38 155 PHE A N 1
ATOM 1172 C CA . PHE A 1 155 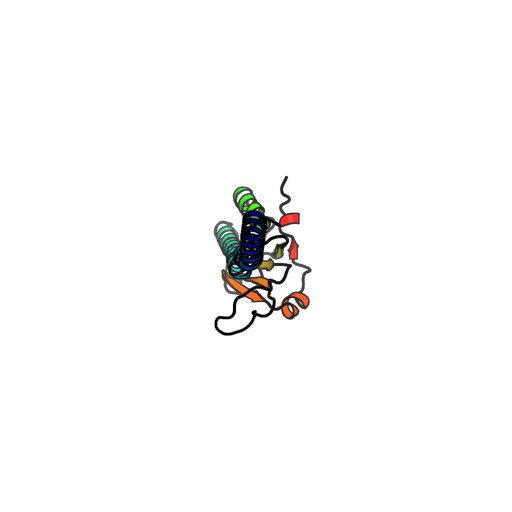? -6.578 -7.567 -4.203 1.00 94.38 155 PHE A CA 1
ATOM 1173 C C . PHE A 1 155 ? -7.463 -6.338 -3.964 1.00 94.38 155 PHE A C 1
ATOM 1175 O O . PHE A 1 155 ? -8.681 -6.435 -3.819 1.00 94.38 155 PHE A O 1
ATOM 1182 N N . LEU A 1 156 ? -6.841 -5.161 -3.923 1.00 92.25 156 LEU A N 1
ATOM 1183 C CA . LEU A 1 156 ? -7.522 -3.899 -3.638 1.00 92.25 156 LEU A CA 1
ATOM 1184 C C . LEU A 1 156 ? -8.569 -3.540 -4.707 1.00 92.25 156 LEU A C 1
ATOM 1186 O O . LEU A 1 156 ? -9.601 -2.961 -4.382 1.00 92.25 156 LEU A O 1
ATOM 1190 N N . ASP A 1 157 ? -8.312 -3.893 -5.967 1.00 91.31 157 ASP A N 1
ATOM 1191 C CA . ASP A 1 157 ? -9.223 -3.671 -7.097 1.00 91.31 157 ASP A CA 1
ATOM 1192 C C . ASP A 1 157 ? -10.432 -4.625 -7.099 1.00 91.31 157 ASP A C 1
ATOM 1194 O O . ASP A 1 157 ? -11.485 -4.265 -7.619 1.00 91.31 157 ASP A O 1
ATOM 1198 N N . GLU A 1 158 ? -10.310 -5.804 -6.485 1.00 92.00 158 GLU A N 1
ATOM 1199 C CA . GLU A 1 158 ? -11.422 -6.735 -6.246 1.00 92.00 158 GLU A CA 1
ATOM 1200 C C . GLU A 1 158 ? -12.299 -6.269 -5.083 1.00 92.00 158 GLU A C 1
ATOM 1202 O O . GLU A 1 158 ? -13.522 -6.380 -5.147 1.00 92.00 158 GLU A O 1
ATOM 1207 N N . LEU A 1 159 ? -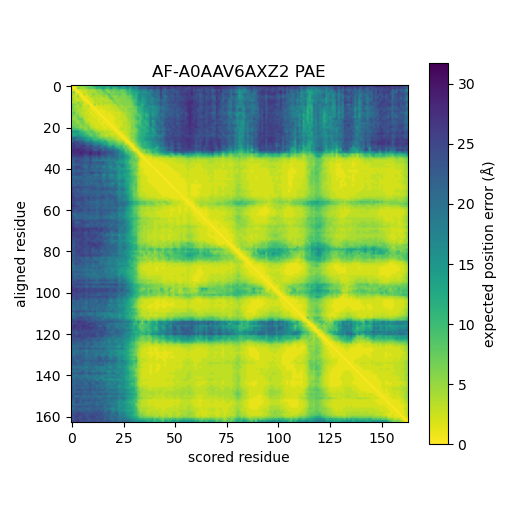11.683 -5.719 -4.031 1.00 91.12 159 LEU A N 1
ATOM 1208 C CA . LEU A 1 159 ? -12.412 -5.178 -2.885 1.00 91.12 159 LEU A CA 1
ATOM 1209 C C . LEU A 1 159 ? -13.168 -3.892 -3.247 1.00 91.12 159 LEU A C 1
ATOM 1211 O O . LEU A 1 159 ? -14.286 -3.671 -2.784 1.00 91.12 159 LEU A O 1
ATOM 1215 N N . TYR A 1 160 ? -12.562 -3.055 -4.090 1.00 90.06 160 TYR A N 1
ATOM 1216 C CA . TYR A 1 160 ? -13.125 -1.790 -4.547 1.00 90.06 160 TYR A CA 1
ATOM 1217 C C . TYR A 1 160 ? -13.171 -1.737 -6.075 1.00 90.06 160 TYR A C 1
ATOM 1219 O O . TYR A 1 160 ? -12.382 -1.012 -6.695 1.00 90.06 160 TYR A O 1
ATOM 1227 N N . PRO A 1 161 ? -14.110 -2.471 -6.701 1.00 84.69 161 PRO A N 1
ATOM 1228 C CA . PRO A 1 161 ? -14.246 -2.478 -8.143 1.00 84.69 161 PRO A CA 1
ATOM 1229 C C . PRO A 1 161 ? -14.609 -1.082 -8.625 1.00 84.69 161 PRO A C 1
ATOM 1231 O O . PRO A 1 161 ? -15.357 -0.330 -7.997 1.00 84.69 161 PRO A O 1
ATOM 1234 N N . SER A 1 162 ? -14.024 -0.711 -9.749 1.00 74.38 162 SER A N 1
ATOM 1235 C CA . SER A 1 162 ? -14.235 0.593 -10.351 1.00 74.38 162 SER A CA 1
ATOM 1236 C C . SER A 1 162 ? -15.229 0.431 -11.489 1.00 74.38 162 SER A C 1
ATOM 1238 O O . SER A 1 162 ? -14.898 -0.197 -12.493 1.00 74.38 162 SER A O 1
ATOM 1240 N N . ASN A 1 163 ? -16.435 0.957 -11.259 1.00 63.56 163 ASN A N 1
ATOM 1241 C CA . ASN A 1 163 ? -17.518 1.036 -12.241 1.00 63.56 163 ASN A CA 1
ATOM 1242 C C . ASN A 1 163 ? -17.082 1.754 -13.522 1.00 63.56 163 ASN A C 1
ATOM 1244 O O . ASN A 1 163 ? -16.193 2.639 -13.436 1.00 63.56 163 ASN A O 1
#

Nearest PDB structures (foldseek):
  7stb-assembly1_G  TM=4.142E-01  e=5.156E+00  Saccharomyces cerevisiae S288C
  8g6f-assembly1_X  TM=3.332E-01  e=6.989E+00  Plasmodium falciparum Dd2

pLDDT: mean 83.32, std 13.74, range [39.34, 97.06]

Secondary structure (DSSP, 8-state):
--HHHHHHHHHHHHHHHHHHHHHHHHS---TTSHHHHHHHHHHHHHHHHHHHHHHSTTSEE-GGG--HHHHHHHHHHHT-TTSTT--EEEE-S-EETTGGGS--EEEEESSPB--PBPSSSSBPPPBEEEEETTS-EEEE-HHHHHHS--TTEEEHHHHS---

Radius of gyration: 23.36 Å; Cα contacts (8 Å, |Δi|>4): 238; chains: 1; bounding box: 45×34×83 Å